Protein AF-A0A661ARE5-F1 (afdb_monomer_lite)

Sequence (111 aa):
MLNNGTSRHNSDESGGEKEEEMKLEDLLSLIGNAVDRLQRSVTLFSDSDRSAGLKELQHVVNEIDQYIAKIDQDPLLKIAGIDRDQIVSELEGVKHELTLVIDELTAASTG

Secondary structure (DSSP, 8-state):
--------------------------HHHHHHHHHHHHHHHHHHHHTT-HHHHHHHHHHHHHHHHHHHHHGGG-HHHHHHT--HHHHHHHHHHHHHHHHHHHHHHHHTT--

Foldseek 3Di:
DDDDDDDDDDDDPPPPPPPPVPPQLAPVVLVVLLVVLQVVLVVCVVVVVNVSSLVSLVVNLVSLVVCLVCVVSHVCCVVVVPDNVVVNVVSVVVSVVSVVVSVVSVVVVVD

Structure (mmCIF, N/CA/C/O backbone):
data_AF-A0A661ARE5-F1
#
_entry.id   AF-A0A661ARE5-F1
#
loop_
_atom_site.group_PDB
_atom_site.id
_atom_site.type_symbol
_atom_site.label_atom_id
_atom_site.label_alt_id
_atom_site.label_comp_id
_atom_site.label_asym_id
_atom_site.label_entity_id
_atom_site.label_seq_id
_atom_site.pdbx_PDB_ins_code
_atom_site.Cartn_x
_atom_site.Cartn_y
_atom_site.Cartn_z
_atom_site.occupancy
_atom_site.B_iso_or_equiv
_atom_site.auth_seq_id
_atom_site.auth_comp_id
_atom_site.auth_asym_id
_atom_site.auth_atom_id
_atom_site.pdbx_PDB_model_num
ATOM 1 N N . MET A 1 1 ? 50.222 17.499 57.519 1.00 37.78 1 MET A N 1
ATOM 2 C CA . MET A 1 1 ? 49.861 16.096 57.228 1.00 37.78 1 MET A CA 1
ATOM 3 C C . MET A 1 1 ? 48.346 15.997 57.264 1.00 37.78 1 MET A C 1
ATOM 5 O O . MET A 1 1 ? 47.809 16.344 58.300 1.00 37.78 1 MET A O 1
ATOM 9 N N . LEU A 1 2 ? 47.736 15.571 56.144 1.00 43.56 2 LEU A N 1
ATOM 10 C CA . LEU A 1 2 ? 46.394 14.966 55.986 1.00 43.56 2 LEU A CA 1
ATOM 11 C C . LEU A 1 2 ? 45.202 15.822 56.494 1.00 43.56 2 LEU A C 1
ATOM 13 O O . LEU A 1 2 ? 45.098 16.127 57.669 1.00 43.56 2 LEU A O 1
ATOM 17 N N . ASN A 1 3 ? 44.272 16.279 55.650 1.00 39.12 3 ASN A N 1
ATOM 18 C CA . ASN A 1 3 ? 43.295 15.410 54.994 1.00 39.12 3 ASN A CA 1
ATOM 19 C C . ASN A 1 3 ? 42.660 16.086 53.760 1.00 39.12 3 ASN A C 1
ATOM 21 O O . ASN A 1 3 ? 41.996 17.113 53.884 1.00 39.12 3 ASN A O 1
ATOM 25 N N . ASN A 1 4 ? 42.799 15.446 52.595 1.00 44.69 4 ASN A N 1
ATOM 26 C CA . ASN A 1 4 ? 41.886 15.599 51.462 1.00 44.69 4 ASN A CA 1
ATOM 27 C C . ASN A 1 4 ? 40.625 14.779 51.771 1.00 44.69 4 ASN A C 1
ATOM 29 O O . ASN A 1 4 ? 40.688 13.552 51.813 1.00 44.69 4 ASN A O 1
ATOM 33 N N . GLY A 1 5 ? 39.500 15.456 51.991 1.00 44.91 5 GLY A N 1
ATOM 34 C CA . GLY A 1 5 ? 38.180 14.850 52.156 1.00 44.91 5 GLY A CA 1
ATOM 35 C C . GLY A 1 5 ? 37.299 15.169 50.954 1.00 44.91 5 GLY A C 1
ATOM 36 O O . GLY A 1 5 ? 36.725 16.245 50.866 1.00 44.91 5 GLY A O 1
ATOM 37 N N . THR A 1 6 ? 37.268 14.224 50.022 1.00 44.31 6 THR A N 1
ATOM 38 C CA . THR A 1 6 ? 36.252 13.956 48.995 1.00 44.31 6 THR A CA 1
ATOM 39 C C . THR A 1 6 ? 34.906 14.681 49.152 1.00 44.31 6 THR A C 1
ATOM 41 O O . THR A 1 6 ? 34.077 14.320 49.987 1.00 44.31 6 THR A O 1
ATOM 44 N N . SER A 1 7 ? 34.636 15.629 48.246 1.00 46.12 7 SER A N 1
ATOM 45 C CA . SER A 1 7 ? 33.276 16.105 47.978 1.00 46.12 7 SER A CA 1
ATOM 46 C C . SER A 1 7 ? 32.536 15.042 47.167 1.00 46.12 7 SER A C 1
ATOM 48 O O . SER A 1 7 ? 32.811 14.832 45.986 1.00 46.12 7 SER A O 1
ATOM 50 N N . ARG A 1 8 ? 31.637 14.319 47.836 1.00 49.06 8 ARG A N 1
ATOM 51 C CA . ARG A 1 8 ? 30.588 13.519 47.205 1.00 49.06 8 ARG A CA 1
ATOM 52 C C . ARG A 1 8 ? 29.401 14.446 46.951 1.00 49.06 8 ARG A C 1
ATOM 54 O O . ARG A 1 8 ? 28.764 14.882 47.905 1.00 49.06 8 ARG A O 1
ATOM 61 N N . HIS A 1 9 ? 29.087 14.699 45.687 1.00 45.66 9 HIS A N 1
ATOM 62 C CA . HIS A 1 9 ? 27.711 14.941 45.271 1.00 45.66 9 HIS A CA 1
ATOM 63 C C . HIS A 1 9 ? 27.427 14.047 44.073 1.00 45.66 9 HIS A C 1
ATOM 65 O O . HIS A 1 9 ? 28.058 14.142 43.024 1.00 45.66 9 HIS A O 1
ATOM 71 N N . ASN A 1 10 ? 26.542 13.101 44.344 1.00 39.47 10 ASN A N 1
ATOM 72 C CA . ASN A 1 10 ? 25.904 12.220 43.395 1.00 39.47 10 ASN A CA 1
ATOM 73 C C . ASN A 1 10 ? 24.816 13.011 42.652 1.00 39.47 10 ASN A C 1
ATOM 75 O O . ASN A 1 10 ? 24.301 13.988 43.199 1.00 39.47 10 ASN A O 1
ATOM 79 N N . SER A 1 11 ? 24.421 12.471 41.500 1.00 46.00 11 SER A N 1
ATOM 80 C CA . SER A 1 11 ? 23.135 12.697 40.831 1.00 46.00 11 SER A CA 1
ATOM 81 C C . SER A 1 11 ? 23.030 13.957 39.966 1.00 46.00 11 SER A C 1
ATOM 83 O O . SER A 1 11 ? 22.711 15.037 40.440 1.00 46.00 11 SER A O 1
ATOM 85 N N . ASP A 1 12 ? 23.241 13.786 38.664 1.00 41.09 12 ASP A N 1
ATOM 86 C CA . ASP A 1 12 ? 22.076 13.638 37.789 1.00 41.09 12 ASP A CA 1
ATOM 87 C C . ASP A 1 12 ? 22.495 12.846 36.548 1.00 41.09 12 ASP A C 1
ATOM 89 O O . ASP A 1 12 ? 23.161 13.340 35.635 1.00 41.09 12 ASP A O 1
ATOM 93 N N . GLU A 1 13 ? 22.134 11.561 36.553 1.00 47.84 13 GLU A N 1
ATOM 94 C CA . GLU A 1 13 ? 21.910 10.820 35.321 1.00 47.84 13 GLU A CA 1
ATOM 95 C C . GLU A 1 13 ? 20.807 11.563 34.572 1.00 47.84 13 GLU A C 1
ATOM 97 O O . GLU A 1 13 ? 19.621 11.358 34.813 1.00 47.84 13 GLU A O 1
ATOM 102 N N . SER A 1 14 ? 21.193 12.438 33.645 1.00 45.66 14 SER A N 1
ATOM 103 C CA . SER A 1 14 ? 20.294 12.843 32.574 1.00 45.66 14 SER A CA 1
ATOM 104 C C . SER A 1 14 ? 20.176 11.638 31.642 1.00 45.66 14 SER A C 1
ATOM 106 O O . SER A 1 14 ? 20.840 11.533 30.610 1.00 45.66 14 SER A O 1
ATOM 108 N N . GLY A 1 15 ? 19.396 10.657 32.102 1.00 41.97 15 GLY A N 1
ATOM 109 C CA . GLY A 1 15 ? 18.797 9.645 31.263 1.00 41.97 15 GLY A CA 1
ATOM 110 C C . GLY A 1 15 ? 17.972 10.403 30.246 1.00 41.97 15 GLY A C 1
ATOM 111 O O . GLY A 1 15 ? 16.860 10.831 30.532 1.00 41.97 15 GLY A O 1
ATOM 112 N N . GLY A 1 16 ? 18.568 10.635 29.079 1.00 39.19 16 GLY A N 1
ATOM 113 C CA . GLY A 1 16 ? 17.815 10.940 27.884 1.00 39.19 16 GLY A CA 1
ATOM 114 C C . GLY A 1 16 ? 16.928 9.736 27.648 1.00 39.19 16 GLY A C 1
ATOM 115 O O . GLY A 1 16 ? 17.354 8.769 27.015 1.00 39.19 16 GLY A O 1
ATOM 116 N N . GLU A 1 17 ? 15.731 9.778 28.229 1.00 44.72 17 GLU A N 1
ATOM 117 C CA . GLU A 1 17 ? 14.583 9.054 27.734 1.00 44.72 17 GLU A CA 1
ATOM 118 C C . GLU A 1 17 ? 14.518 9.446 26.264 1.00 44.72 17 GLU A C 1
ATOM 120 O O . GLU A 1 17 ? 14.082 10.531 25.883 1.00 44.72 17 GLU A O 1
ATOM 125 N N . LYS A 1 18 ? 15.101 8.592 25.421 1.00 49.09 18 LYS A N 1
ATOM 126 C CA . LYS A 1 18 ? 14.686 8.518 24.040 1.00 49.09 18 LYS A CA 1
ATOM 127 C C . LYS A 1 18 ? 13.226 8.147 24.180 1.00 49.09 18 LYS A C 1
ATOM 129 O O . LYS A 1 18 ? 12.921 6.986 24.438 1.00 49.09 18 LYS A O 1
ATOM 134 N N . GLU A 1 19 ? 12.359 9.150 24.135 1.00 46.75 19 GLU A N 1
ATOM 135 C CA . GLU A 1 19 ? 10.987 8.949 23.730 1.00 46.75 19 GLU A CA 1
ATOM 136 C C . GLU A 1 19 ? 11.126 8.211 22.399 1.00 46.75 19 GLU A C 1
ATOM 138 O O . GLU A 1 19 ? 11.463 8.789 21.365 1.00 46.75 19 GLU A O 1
ATOM 143 N N . GLU A 1 20 ? 11.046 6.880 22.457 1.00 43.16 20 GLU A N 1
ATOM 144 C CA . GLU A 1 20 ? 10.685 6.085 21.306 1.00 43.16 20 GLU A CA 1
ATOM 145 C C . GLU A 1 20 ? 9.323 6.640 20.942 1.00 43.16 20 GLU A C 1
ATOM 147 O O . GLU A 1 20 ? 8.309 6.295 21.548 1.00 43.16 20 GLU A O 1
ATOM 152 N N . GLU A 1 21 ? 9.341 7.622 20.044 1.00 47.22 21 GLU A N 1
ATOM 153 C CA . GLU A 1 21 ? 8.170 8.149 19.389 1.00 47.22 21 GLU A CA 1
AT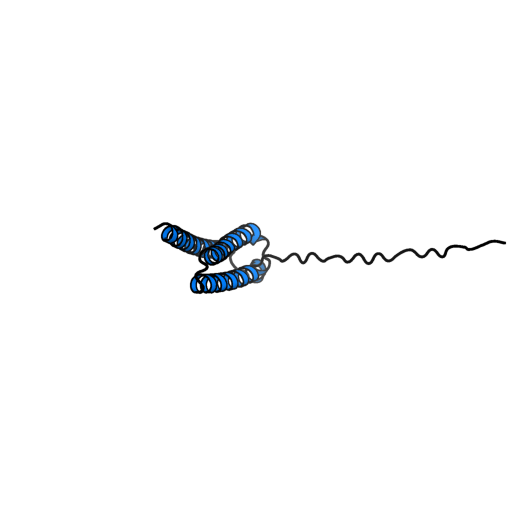OM 154 C C . GLU A 1 21 ? 7.543 6.916 18.744 1.00 47.22 21 GLU A C 1
ATOM 156 O O . GLU A 1 21 ? 7.984 6.444 17.692 1.00 47.22 21 GLU A O 1
ATOM 161 N N . MET A 1 22 ? 6.608 6.291 19.465 1.00 45.28 22 MET A N 1
ATOM 162 C CA . MET A 1 22 ? 5.768 5.237 18.941 1.00 45.28 22 MET A CA 1
ATOM 163 C C . MET A 1 22 ? 5.036 5.912 17.800 1.00 45.28 22 MET A C 1
ATOM 165 O O . MET A 1 22 ? 4.029 6.583 18.019 1.00 45.28 22 MET A O 1
ATOM 169 N N . LYS A 1 23 ? 5.602 5.804 16.593 1.00 59.12 23 LYS A N 1
ATOM 170 C CA . LYS A 1 23 ? 4.930 6.166 15.359 1.00 59.12 23 LYS A CA 1
ATOM 171 C C . LYS A 1 23 ? 3.686 5.310 15.336 1.00 59.12 23 LYS A C 1
ATOM 173 O O . LYS A 1 23 ? 3.741 4.127 15.005 1.00 59.12 23 LYS A O 1
ATOM 178 N N . LEU A 1 24 ? 2.594 5.899 15.796 1.00 58.41 24 LEU A N 1
ATOM 179 C CA . LEU A 1 24 ? 1.292 5.307 15.662 1.00 58.41 24 L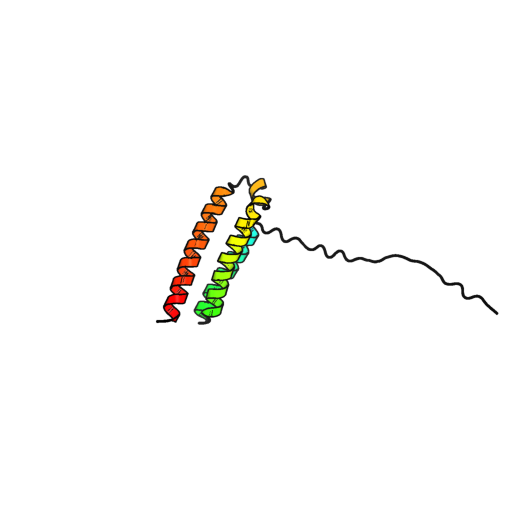EU A CA 1
ATOM 180 C C . LEU A 1 24 ? 1.089 5.149 14.159 1.00 58.41 24 LEU A C 1
ATOM 182 O O . LEU A 1 24 ? 1.103 6.129 13.419 1.00 58.41 24 LEU A O 1
ATOM 186 N N . GLU A 1 25 ? 1.006 3.907 13.702 1.00 77.38 25 GLU A N 1
ATOM 187 C CA . GLU A 1 25 ? 0.632 3.612 12.327 1.00 77.38 25 GLU A CA 1
ATOM 188 C C . GLU A 1 25 ? -0.855 3.950 12.192 1.00 77.38 25 GLU A C 1
ATOM 190 O O . GLU A 1 25 ? -1.723 3.139 12.503 1.00 77.38 25 GLU A O 1
ATOM 195 N N . ASP A 1 26 ? -1.135 5.195 11.820 1.00 90.62 26 ASP A N 1
ATOM 196 C CA . ASP A 1 26 ? -2.478 5.705 11.568 1.00 90.62 26 ASP A CA 1
ATOM 197 C C . ASP A 1 26 ? -2.793 5.738 10.061 1.00 90.62 26 ASP A C 1
ATOM 199 O O . ASP A 1 26 ? -1.894 5.696 9.211 1.00 90.62 26 ASP A O 1
ATOM 203 N N . LEU A 1 27 ? -4.083 5.823 9.724 1.00 93.38 27 LEU A N 1
ATOM 204 C CA . LEU A 1 27 ? -4.558 5.813 8.340 1.00 93.38 27 LEU A CA 1
ATOM 205 C C . LEU A 1 27 ? -3.935 6.918 7.475 1.00 93.38 27 LEU A C 1
ATOM 207 O O . LEU A 1 27 ? -3.644 6.697 6.301 1.00 93.38 27 LEU A O 1
ATOM 211 N N . LEU A 1 28 ? -3.735 8.118 8.026 1.00 93.75 28 LEU A N 1
ATOM 212 C CA . LEU A 1 28 ? -3.201 9.253 7.270 1.00 93.75 28 LEU A CA 1
ATOM 213 C C . LEU A 1 28 ? -1.715 9.055 6.976 1.00 93.75 28 LEU A C 1
ATOM 215 O O . LEU A 1 28 ? -1.268 9.339 5.863 1.00 93.75 28 LEU A O 1
ATOM 219 N N . SER A 1 29 ? -0.973 8.520 7.944 1.00 93.56 29 SER A N 1
ATOM 220 C CA . SER A 1 29 ? 0.421 8.117 7.777 1.00 93.56 29 SER A CA 1
ATOM 221 C C . SER A 1 29 ? 0.562 7.031 6.704 1.00 93.56 29 SER A C 1
ATOM 223 O O . SER A 1 29 ? 1.436 7.141 5.841 1.00 93.56 29 SER A O 1
ATOM 225 N N . LEU A 1 30 ? -0.325 6.025 6.693 1.00 95.38 30 LEU A N 1
ATOM 226 C CA . LEU A 1 30 ? -0.374 5.014 5.628 1.00 95.38 30 LEU A CA 1
ATOM 227 C C . LEU A 1 30 ? -0.607 5.658 4.256 1.00 95.38 30 LEU A C 1
ATOM 229 O O . LEU A 1 30 ? 0.146 5.392 3.322 1.00 95.38 30 LEU A O 1
ATOM 233 N N . ILE A 1 31 ? -1.625 6.516 4.134 1.00 95.00 31 ILE A N 1
ATOM 234 C CA . ILE A 1 31 ? -1.972 7.176 2.868 1.00 95.00 31 ILE A CA 1
ATOM 235 C C . ILE A 1 31 ? -0.797 8.015 2.355 1.00 95.00 31 ILE A C 1
ATOM 237 O O . ILE A 1 31 ? -0.440 7.913 1.181 1.00 95.00 31 ILE A O 1
ATOM 241 N N . GLY A 1 32 ? -0.177 8.819 3.222 1.00 96.19 32 GLY A N 1
ATOM 242 C CA . GLY A 1 32 ? 0.968 9.652 2.853 1.00 96.19 32 GLY A CA 1
ATOM 243 C C . GLY A 1 32 ? 2.141 8.823 2.332 1.00 96.19 32 GLY A C 1
ATOM 244 O O . GLY A 1 32 ? 2.639 9.077 1.235 1.00 96.19 32 GLY A O 1
ATOM 245 N N . ASN A 1 33 ? 2.527 7.778 3.071 1.00 95.62 33 ASN A N 1
ATOM 246 C CA . ASN A 1 33 ? 3.617 6.889 2.667 1.00 95.62 33 ASN A CA 1
ATOM 247 C C . ASN A 1 33 ? 3.302 6.163 1.352 1.00 95.62 33 ASN A C 1
ATOM 249 O O . ASN A 1 33 ? 4.158 6.091 0.469 1.00 95.62 33 ASN A O 1
ATOM 253 N N . ALA A 1 34 ? 2.070 5.675 1.189 1.00 96.94 34 ALA A N 1
ATOM 254 C CA . ALA A 1 34 ? 1.643 5.000 -0.028 1.00 96.94 34 ALA A CA 1
ATOM 255 C C . ALA A 1 34 ? 1.747 5.923 -1.250 1.00 96.94 34 ALA A C 1
ATOM 257 O O . ALA A 1 34 ? 2.330 5.536 -2.262 1.00 96.94 34 ALA A O 1
ATOM 258 N N . VAL A 1 35 ? 1.249 7.160 -1.155 1.00 97.69 35 VAL A N 1
ATOM 259 C CA . VAL A 1 35 ? 1.330 8.145 -2.245 1.00 97.69 35 VAL A CA 1
ATOM 260 C C . VAL A 1 35 ? 2.783 8.445 -2.616 1.00 97.69 35 VAL A C 1
ATOM 262 O O . VAL A 1 35 ? 3.128 8.397 -3.799 1.00 97.69 35 VAL A O 1
ATOM 265 N N . ASP A 1 36 ? 3.647 8.688 -1.629 1.00 98.06 36 ASP A N 1
ATOM 266 C CA . ASP A 1 36 ? 5.069 8.960 -1.860 1.00 98.06 36 ASP A CA 1
ATOM 267 C C . ASP A 1 36 ? 5.762 7.796 -2.582 1.00 98.06 36 ASP A C 1
ATOM 269 O O . ASP A 1 36 ? 6.541 7.997 -3.519 1.00 98.06 36 ASP A O 1
ATOM 273 N N . ARG A 1 37 ? 5.471 6.556 -2.177 1.00 97.88 37 ARG A N 1
ATOM 274 C CA . ARG A 1 37 ? 6.040 5.354 -2.799 1.00 97.88 37 ARG A CA 1
ATOM 275 C C . ARG A 1 37 ? 5.525 5.123 -4.208 1.00 97.88 37 ARG A C 1
ATOM 277 O O . ARG A 1 37 ? 6.318 4.794 -5.088 1.00 97.88 37 ARG A O 1
ATOM 284 N N . LEU A 1 38 ? 4.235 5.339 -4.453 1.00 97.69 38 LEU A N 1
ATOM 285 C CA . LEU A 1 38 ? 3.661 5.251 -5.796 1.00 97.69 38 LEU A CA 1
ATOM 286 C C . LEU A 1 38 ? 4.315 6.272 -6.738 1.00 97.69 38 LEU A C 1
ATOM 288 O O . LEU A 1 38 ? 4.718 5.922 -7.846 1.00 97.69 38 LEU A O 1
ATOM 292 N N . GLN A 1 39 ? 4.516 7.511 -6.282 1.00 97.94 39 GLN A N 1
ATOM 293 C CA . GLN A 1 39 ? 5.218 8.540 -7.060 1.00 97.94 39 GLN A CA 1
ATOM 294 C C . GLN A 1 39 ? 6.680 8.169 -7.351 1.00 97.94 39 GLN A C 1
ATOM 296 O O . GLN A 1 39 ? 7.159 8.342 -8.479 1.00 97.94 39 GLN A O 1
ATOM 301 N N . ARG A 1 40 ? 7.394 7.621 -6.359 1.00 97.94 40 ARG A N 1
ATOM 302 C CA . ARG A 1 40 ? 8.764 7.114 -6.551 1.00 97.94 40 ARG A CA 1
ATOM 303 C C . ARG A 1 40 ? 8.799 5.961 -7.539 1.00 97.94 40 ARG A C 1
ATOM 305 O O . ARG A 1 40 ? 9.644 5.964 -8.425 1.00 97.94 40 ARG A O 1
ATOM 312 N N . SER A 1 41 ? 7.864 5.023 -7.429 1.00 97.50 41 SER A N 1
ATOM 313 C CA . SER A 1 41 ? 7.750 3.887 -8.338 1.00 97.50 41 SER A CA 1
ATOM 314 C C . SER A 1 41 ? 7.605 4.342 -9.793 1.00 97.50 41 SER A C 1
ATOM 316 O O . SER A 1 41 ? 8.366 3.904 -10.653 1.00 97.50 41 SER A O 1
ATOM 318 N N . VAL A 1 42 ? 6.712 5.302 -10.062 1.00 96.06 42 VAL A N 1
ATOM 319 C CA . VAL A 1 42 ? 6.523 5.886 -11.402 1.00 96.06 42 VAL A CA 1
ATOM 320 C C . VAL A 1 42 ? 7.802 6.547 -11.924 1.00 96.06 42 VAL A C 1
ATOM 322 O O . VAL A 1 42 ? 8.165 6.355 -13.088 1.00 96.06 42 VAL A O 1
ATOM 325 N N . THR A 1 43 ? 8.508 7.296 -11.073 1.00 97.69 43 THR A N 1
ATOM 326 C CA . THR A 1 43 ? 9.802 7.900 -11.434 1.00 97.69 43 THR A CA 1
ATOM 327 C C . THR A 1 43 ? 10.830 6.823 -11.789 1.00 97.69 43 THR A C 1
ATOM 329 O O . THR A 1 43 ? 11.445 6.891 -12.847 1.00 97.69 43 THR A O 1
ATOM 332 N N . LEU A 1 44 ? 10.951 5.775 -10.973 1.00 97.62 44 LEU A N 1
ATOM 333 C CA . LEU A 1 44 ? 11.899 4.678 -11.190 1.00 97.62 44 LEU A CA 1
ATOM 334 C C . LEU A 1 44 ? 11.603 3.899 -12.478 1.00 97.62 44 LEU A C 1
ATOM 336 O O . LEU A 1 44 ? 12.526 3.579 -13.225 1.00 97.62 44 LEU A O 1
ATOM 340 N N . PHE A 1 45 ? 10.329 3.655 -12.799 1.00 94.50 45 PHE A N 1
ATOM 341 C CA . PHE A 1 45 ? 9.960 3.076 -14.094 1.00 94.50 45 PHE A CA 1
ATOM 342 C C . PHE A 1 45 ? 10.313 3.998 -15.267 1.00 94.50 45 PHE A C 1
ATOM 344 O O . PHE A 1 45 ? 10.773 3.509 -16.299 1.00 94.50 45 PHE A O 1
ATOM 351 N N . SER A 1 46 ? 10.143 5.313 -15.110 1.00 94.50 46 SER A N 1
ATOM 352 C CA . SER A 1 46 ? 10.525 6.303 -16.130 1.00 94.50 46 SER A CA 1
ATOM 353 C C . SER A 1 46 ? 12.041 6.334 -16.354 1.00 94.50 46 SER A C 1
ATOM 355 O O . SER A 1 46 ? 12.498 6.437 -17.491 1.00 94.50 46 SER A O 1
ATOM 357 N N . AS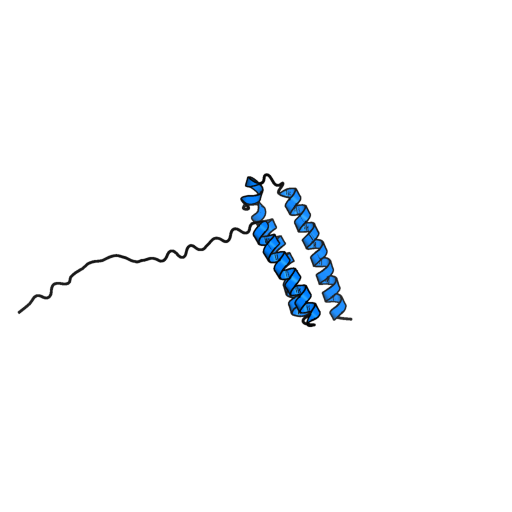P A 1 47 ? 12.814 6.135 -15.287 1.00 95.50 47 ASP A N 1
ATOM 358 C CA . ASP A 1 47 ? 14.277 6.037 -15.308 1.00 95.50 47 ASP A CA 1
ATOM 359 C C . ASP A 1 47 ? 14.783 4.641 -15.723 1.00 95.50 47 ASP A C 1
ATOM 361 O O . ASP A 1 47 ? 15.983 4.370 -15.701 1.00 95.50 47 ASP A O 1
ATOM 365 N N . SER A 1 48 ? 13.881 3.745 -16.147 1.00 92.50 48 SER A N 1
ATOM 366 C CA . SER A 1 48 ? 14.170 2.353 -16.525 1.00 92.50 48 SER A CA 1
ATOM 367 C C . SER A 1 48 ? 14.723 1.470 -15.393 1.00 92.50 48 SER A C 1
ATOM 369 O O . SER A 1 48 ? 15.166 0.348 -15.653 1.00 92.50 48 SER A O 1
ATOM 371 N N . ASP A 1 49 ? 14.639 1.902 -14.131 1.00 94.75 49 ASP A N 1
ATOM 372 C CA . ASP A 1 49 ? 14.933 1.073 -12.957 1.00 94.75 49 ASP A CA 1
ATOM 373 C C . ASP A 1 49 ? 13.682 0.306 -12.505 1.00 94.75 49 ASP A C 1
ATOM 375 O O . ASP A 1 49 ? 13.026 0.592 -11.498 1.00 94.75 49 ASP A O 1
ATOM 379 N N . ARG A 1 50 ? 13.340 -0.713 -13.297 1.00 92.38 50 ARG A N 1
ATOM 380 C CA . ARG A 1 50 ? 12.149 -1.544 -13.081 1.00 92.38 50 ARG A CA 1
ATOM 381 C C . ARG A 1 50 ? 12.153 -2.247 -11.722 1.00 92.38 50 ARG A C 1
ATOM 383 O O . ARG A 1 50 ? 11.108 -2.360 -11.088 1.00 92.38 50 ARG A O 1
ATOM 390 N N . SER A 1 51 ? 13.313 -2.745 -11.289 1.00 94.94 51 SER A N 1
ATOM 391 C CA . SER A 1 51 ? 13.446 -3.524 -10.051 1.00 94.94 51 SER A CA 1
ATOM 392 C C . SER A 1 51 ? 13.166 -2.656 -8.826 1.00 94.94 51 SER A C 1
ATOM 394 O O . SER A 1 51 ? 12.386 -3.042 -7.953 1.00 94.94 51 SER A O 1
ATOM 396 N N . ALA A 1 52 ? 13.740 -1.450 -8.787 1.00 96.00 52 ALA A N 1
ATOM 397 C CA . ALA A 1 52 ? 13.452 -0.499 -7.725 1.00 96.00 52 ALA A CA 1
ATOM 398 C C . ALA A 1 52 ? 11.988 -0.029 -7.771 1.00 96.00 52 ALA A C 1
ATOM 400 O O . ALA A 1 52 ? 11.342 0.038 -6.725 1.00 96.00 52 ALA A O 1
ATOM 401 N N . GLY A 1 53 ? 11.437 0.220 -8.967 1.00 97.06 53 GLY A N 1
ATOM 402 C CA . GLY A 1 53 ? 10.030 0.591 -9.141 1.00 97.06 53 GLY A CA 1
ATOM 403 C C . GLY A 1 53 ? 9.063 -0.455 -8.578 1.00 97.06 53 GLY A C 1
ATOM 404 O O . GLY A 1 53 ? 8.181 -0.115 -7.787 1.00 97.06 53 GLY A O 1
ATOM 405 N N . LEU A 1 54 ? 9.273 -1.735 -8.909 1.00 97.12 54 LEU A N 1
ATOM 406 C CA . LEU A 1 54 ? 8.509 -2.864 -8.362 1.00 97.12 54 LEU A CA 1
ATOM 407 C C . LEU A 1 54 ? 8.633 -2.962 -6.840 1.00 97.12 54 LEU A C 1
ATOM 409 O O . LEU A 1 54 ? 7.645 -3.207 -6.148 1.00 97.12 54 LEU A O 1
ATOM 413 N N . LYS A 1 55 ? 9.837 -2.741 -6.308 1.00 97.62 55 LYS A N 1
ATOM 414 C CA . LYS A 1 55 ? 10.078 -2.781 -4.866 1.00 97.62 55 LYS A CA 1
ATOM 415 C C . LYS A 1 55 ? 9.262 -1.724 -4.120 1.00 97.62 55 LYS A C 1
ATOM 417 O O . LYS A 1 55 ? 8.724 -2.032 -3.060 1.00 97.62 55 LYS A O 1
ATOM 422 N N . GLU A 1 56 ? 9.129 -0.515 -4.664 1.00 98.25 56 GLU A N 1
ATOM 423 C CA . GLU A 1 56 ? 8.276 0.519 -4.062 1.00 98.25 56 GLU A CA 1
ATOM 424 C C . GLU A 1 56 ? 6.792 0.123 -4.062 1.00 98.25 56 GLU A C 1
ATOM 426 O O . GLU A 1 56 ? 6.130 0.302 -3.042 1.00 98.25 56 GLU A O 1
ATOM 431 N N . LEU A 1 57 ? 6.279 -0.499 -5.133 1.00 97.88 57 LEU A N 1
ATOM 432 C CA . LEU A 1 57 ? 4.900 -1.018 -5.147 1.00 97.88 57 LEU A CA 1
ATOM 433 C C . LEU A 1 57 ? 4.696 -2.111 -4.088 1.00 97.88 57 LEU A C 1
ATOM 435 O O . LEU A 1 57 ? 3.710 -2.094 -3.352 1.00 97.88 57 LEU A O 1
ATOM 439 N N . GLN A 1 58 ? 5.654 -3.034 -3.964 1.00 97.94 58 GLN A N 1
ATOM 440 C CA . GLN A 1 58 ? 5.604 -4.097 -2.961 1.00 97.94 58 GLN A CA 1
ATOM 441 C C . GLN A 1 58 ? 5.625 -3.538 -1.532 1.00 97.94 58 GLN A C 1
ATOM 443 O O . GLN A 1 58 ? 4.989 -4.095 -0.637 1.00 97.94 58 GLN A O 1
ATOM 448 N N . HIS A 1 59 ? 6.341 -2.433 -1.303 1.00 97.94 59 HIS A N 1
ATOM 449 C CA . HIS A 1 59 ? 6.325 -1.753 -0.013 1.00 97.94 59 HIS A CA 1
ATOM 450 C C . HIS A 1 59 ? 4.933 -1.227 0.342 1.00 97.94 59 HIS A C 1
ATOM 452 O O . HIS A 1 59 ? 4.518 -1.428 1.478 1.00 97.94 59 HIS A O 1
ATOM 458 N N . VAL A 1 60 ? 4.194 -0.647 -0.610 1.00 98.00 60 VAL A N 1
ATOM 459 C CA . VAL A 1 60 ? 2.815 -0.183 -0.368 1.00 98.00 60 VAL A CA 1
ATOM 460 C C . VAL A 1 60 ? 1.903 -1.343 0.030 1.00 98.00 60 VAL A C 1
ATOM 462 O O . VAL A 1 60 ? 1.180 -1.245 1.017 1.00 98.00 60 VAL A O 1
ATOM 465 N N . VAL A 1 61 ? 1.977 -2.468 -0.688 1.00 98.25 61 VAL A N 1
ATOM 466 C CA . VAL A 1 61 ? 1.217 -3.688 -0.355 1.00 98.25 61 VAL A CA 1
ATOM 467 C C . VAL A 1 61 ? 1.503 -4.141 1.082 1.00 98.25 61 VAL A C 1
ATOM 469 O O . VAL A 1 61 ? 0.577 -4.398 1.849 1.00 98.25 61 VAL A O 1
ATOM 472 N N . ASN A 1 62 ? 2.779 -4.172 1.471 1.00 97.25 62 ASN A N 1
ATOM 473 C CA . ASN A 1 62 ? 3.182 -4.583 2.815 1.00 97.25 62 ASN A CA 1
ATOM 474 C C . ASN A 1 62 ? 2.728 -3.592 3.899 1.00 97.25 62 ASN A C 1
ATOM 476 O O . ASN A 1 62 ? 2.346 -4.016 4.986 1.00 97.25 62 ASN A O 1
ATOM 480 N N . GLU A 1 63 ? 2.779 -2.288 3.627 1.00 96.88 63 GLU A N 1
ATOM 481 C CA . GLU A 1 63 ? 2.313 -1.250 4.556 1.00 96.88 63 GLU A CA 1
ATOM 482 C C . GLU A 1 63 ? 0.796 -1.341 4.770 1.00 96.88 63 GLU A C 1
ATOM 484 O O . GLU A 1 63 ? 0.330 -1.218 5.903 1.00 96.88 63 GLU A O 1
ATOM 489 N N . ILE A 1 64 ? 0.030 -1.653 3.717 1.00 97.69 64 ILE A N 1
ATOM 490 C CA . ILE A 1 64 ? -1.408 -1.927 3.829 1.00 97.69 64 ILE A CA 1
ATOM 491 C C . ILE A 1 64 ? -1.663 -3.139 4.737 1.00 97.69 64 ILE A C 1
ATOM 493 O O . ILE A 1 64 ? -2.481 -3.050 5.653 1.00 97.69 64 ILE A O 1
ATOM 497 N N . ASP A 1 65 ? -0.958 -4.256 4.532 1.00 97.19 65 ASP A N 1
ATOM 498 C CA . ASP A 1 65 ? -1.118 -5.450 5.375 1.00 97.19 65 ASP A CA 1
ATOM 499 C C . ASP A 1 65 ? -0.765 -5.171 6.846 1.00 97.19 65 ASP A C 1
ATOM 501 O O . ASP A 1 65 ? -1.469 -5.613 7.758 1.00 97.19 65 ASP A O 1
ATOM 505 N N . GLN A 1 66 ? 0.304 -4.406 7.087 1.00 95.81 66 GLN A N 1
ATOM 506 C CA . GLN A 1 66 ? 0.719 -4.003 8.433 1.00 95.81 66 GLN A CA 1
ATOM 507 C C . GLN A 1 66 ? -0.336 -3.138 9.122 1.00 95.81 66 GLN A C 1
ATOM 509 O O . GLN A 1 66 ? -0.669 -3.396 10.282 1.00 95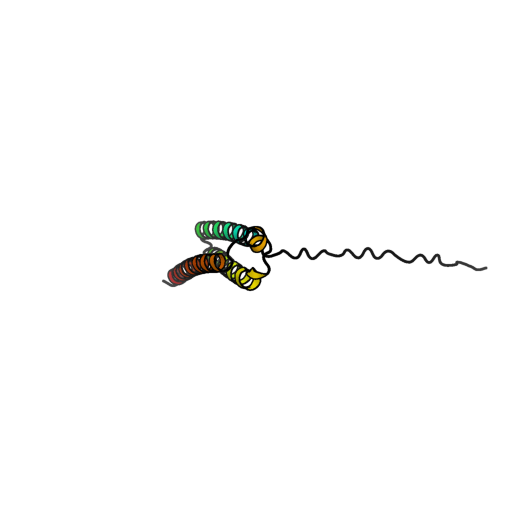.81 66 GLN A O 1
ATOM 514 N N . TYR A 1 67 ? -0.894 -2.163 8.405 1.00 95.94 67 TYR A N 1
ATOM 515 C CA . TYR A 1 67 ? -1.944 -1.306 8.936 1.00 95.94 67 TYR A CA 1
ATOM 516 C C . TYR A 1 67 ? -3.220 -2.097 9.238 1.00 95.94 67 TYR A C 1
ATOM 518 O O . TYR A 1 67 ? -3.741 -2.002 10.346 1.00 95.94 67 TYR A O 1
ATOM 526 N N . ILE A 1 68 ? -3.692 -2.947 8.316 1.00 96.19 68 ILE A N 1
ATOM 527 C CA . ILE A 1 68 ? -4.886 -3.785 8.538 1.00 96.19 68 ILE A CA 1
ATOM 528 C C . ILE A 1 68 ? -4.713 -4.664 9.786 1.00 96.19 68 ILE A C 1
ATOM 530 O O . ILE A 1 68 ? -5.644 -4.793 10.582 1.00 96.19 68 ILE A O 1
ATOM 534 N N . ALA A 1 69 ? -3.521 -5.229 10.003 1.00 95.56 69 ALA A N 1
ATOM 535 C CA . ALA A 1 69 ? 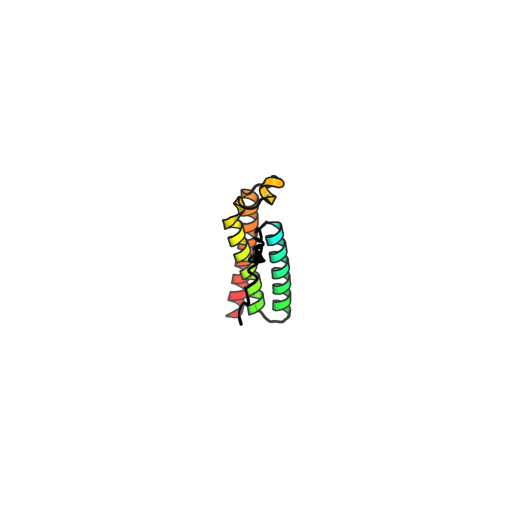-3.232 -6.052 11.178 1.00 95.56 69 ALA A CA 1
ATOM 536 C C . ALA A 1 69 ? -3.294 -5.278 12.509 1.00 95.56 69 ALA A C 1
ATOM 538 O O . ALA A 1 69 ? -3.480 -5.886 13.565 1.00 95.56 69 ALA A O 1
ATOM 539 N N . LYS A 1 70 ? -3.135 -3.950 12.476 1.00 94.12 70 LYS A N 1
ATOM 540 C CA . LYS A 1 70 ? -3.127 -3.074 13.657 1.00 94.12 70 LYS A CA 1
ATOM 541 C C . LYS A 1 70 ? -4.272 -2.064 13.674 1.00 94.12 70 LYS A C 1
ATOM 543 O O . LYS A 1 70 ? -4.301 -1.220 14.562 1.00 94.12 70 LYS A O 1
ATOM 548 N N . ILE A 1 71 ? -5.231 -2.161 12.757 1.00 93.75 71 ILE A N 1
ATOM 549 C CA . ILE A 1 71 ? -6.254 -1.131 12.527 1.00 93.75 71 ILE A CA 1
ATOM 550 C C . ILE A 1 71 ? -7.071 -0.778 13.781 1.00 93.75 71 ILE A C 1
ATOM 552 O O . ILE A 1 71 ? -7.434 0.375 13.988 1.00 93.75 71 ILE A O 1
ATOM 556 N N . ASP A 1 72 ? -7.284 -1.734 14.689 1.00 91.50 72 ASP A N 1
ATOM 557 C CA . ASP A 1 72 ? -8.016 -1.512 15.947 1.00 91.50 72 ASP A CA 1
ATOM 558 C C . ASP A 1 72 ? -7.268 -0.593 16.939 1.00 91.50 72 ASP A C 1
ATOM 560 O O . ASP A 1 72 ? -7.841 -0.090 17.921 1.00 91.50 72 ASP A O 1
ATOM 564 N N . GLN A 1 73 ? -5.975 -0.380 16.689 1.00 91.31 73 GLN A N 1
ATOM 565 C CA . GLN A 1 73 ? -5.092 0.508 17.437 1.00 91.31 73 GLN A CA 1
ATOM 566 C C . GLN A 1 73 ? -5.130 1.942 16.893 1.00 91.31 73 GLN A C 1
ATOM 568 O O . GLN A 1 73 ? -4.648 2.835 17.585 1.00 91.31 73 GLN A O 1
ATOM 573 N N . ASP A 1 74 ? -5.744 2.184 15.727 1.00 92.25 74 ASP A N 1
ATOM 574 C CA . ASP A 1 74 ? -5.838 3.513 15.125 1.00 92.25 74 ASP A CA 1
ATOM 575 C C . ASP A 1 74 ? -6.855 4.397 15.888 1.00 92.25 74 ASP A C 1
ATOM 577 O O . ASP A 1 74 ? -8.066 4.130 15.891 1.00 92.25 74 ASP A O 1
ATOM 581 N N . PRO A 1 75 ? -6.403 5.465 16.572 1.00 88.75 75 PRO A N 1
ATOM 582 C CA . PRO A 1 75 ? -7.282 6.374 17.289 1.00 88.75 75 PRO A CA 1
ATOM 583 C C . PRO A 1 75 ? -8.072 7.284 16.343 1.00 88.75 75 PRO A C 1
ATOM 585 O O . PRO A 1 75 ? -9.149 7.742 16.728 1.00 88.75 75 PRO A O 1
ATOM 588 N N . LEU A 1 76 ? -7.586 7.543 15.123 1.00 88.88 76 LEU A N 1
ATOM 589 C CA . LEU A 1 76 ? -8.259 8.415 14.161 1.00 88.88 76 LEU A CA 1
ATOM 590 C C . LEU A 1 76 ? -9.583 7.809 13.711 1.00 88.88 76 LEU A C 1
ATOM 592 O O . LEU A 1 76 ? -10.574 8.533 13.640 1.00 88.88 76 LEU A O 1
ATOM 596 N N . LEU A 1 77 ? -9.635 6.489 13.504 1.00 91.31 77 LEU A N 1
ATOM 597 C CA . LEU A 1 77 ? -10.883 5.802 13.154 1.00 91.31 77 LEU A CA 1
ATOM 598 C C . LEU A 1 77 ? -11.948 5.986 14.239 1.00 91.31 77 LEU A C 1
ATOM 600 O O . LEU A 1 77 ? -13.100 6.308 13.944 1.00 91.31 77 LEU A O 1
ATOM 604 N N . LYS A 1 78 ? -11.544 5.865 15.510 1.00 86.88 78 LYS A N 1
ATOM 605 C CA . LYS A 1 78 ? -12.435 6.043 16.668 1.00 86.88 78 LYS A CA 1
ATOM 606 C C . LYS A 1 78 ? -12.926 7.482 16.791 1.00 86.88 78 LYS A C 1
ATOM 608 O O . LYS A 1 78 ? -14.103 7.698 17.061 1.00 86.88 78 LYS A O 1
ATOM 613 N N . ILE A 1 79 ? -12.038 8.459 16.603 1.00 90.50 79 ILE A N 1
ATOM 614 C CA . ILE A 1 79 ? -12.364 9.887 16.736 1.00 90.50 79 ILE A CA 1
ATOM 615 C C . ILE A 1 79 ? -13.269 10.355 15.594 1.00 90.50 79 ILE A C 1
ATOM 617 O O . ILE A 1 79 ? -14.224 11.092 15.830 1.00 90.50 79 ILE A O 1
ATOM 621 N N . ALA A 1 80 ? -12.978 9.933 14.365 1.00 89.06 80 ALA A N 1
ATOM 622 C CA . ALA A 1 80 ? -13.727 10.334 13.181 1.00 89.06 80 ALA A CA 1
ATOM 623 C C . ALA A 1 80 ? -15.033 9.542 12.991 1.00 89.06 80 ALA A C 1
ATOM 625 O O . ALA A 1 80 ? -15.836 9.900 12.133 1.00 89.06 80 ALA A O 1
ATOM 626 N N . GLY A 1 81 ? -15.256 8.483 13.780 1.00 89.50 81 GLY A N 1
ATOM 627 C CA . GLY A 1 81 ? -16.413 7.601 13.622 1.00 89.50 81 GLY A CA 1
ATOM 628 C C . GLY A 1 81 ? -16.411 6.870 12.278 1.00 89.50 81 GLY A C 1
ATOM 629 O O . GLY A 1 81 ? -17.474 6.647 11.704 1.00 89.50 81 GLY A O 1
ATOM 630 N N . ILE A 1 82 ? -15.222 6.556 11.759 1.00 90.88 82 ILE A N 1
ATOM 631 C CA . ILE A 1 82 ? -15.046 5.852 10.487 1.00 90.88 82 ILE A CA 1
ATOM 632 C C . ILE A 1 82 ? -15.245 4.355 10.722 1.00 90.88 82 ILE A C 1
ATOM 634 O O . ILE A 1 82 ? -14.729 3.796 11.692 1.00 90.88 82 ILE A O 1
ATOM 638 N N . ASP A 1 83 ? -15.982 3.705 9.822 1.00 93.75 83 ASP A N 1
ATOM 639 C CA . ASP A 1 83 ? -16.200 2.264 9.875 1.00 93.75 83 ASP A CA 1
ATOM 640 C C . ASP A 1 83 ? -14.916 1.507 9.506 1.00 93.75 83 ASP A C 1
ATOM 642 O O . ASP A 1 83 ? -14.407 1.586 8.386 1.00 93.75 83 ASP A O 1
ATOM 646 N N . ARG A 1 84 ? -14.403 0.749 10.476 1.00 93.62 84 ARG A N 1
ATOM 647 C CA . ARG A 1 84 ? -13.209 -0.084 10.343 1.00 93.62 84 ARG A CA 1
ATOM 648 C C . ARG A 1 84 ? -13.357 -1.109 9.222 1.00 93.62 84 ARG A C 1
ATOM 650 O O . ARG A 1 84 ? -12.406 -1.308 8.470 1.00 93.62 84 ARG A O 1
ATOM 657 N N . ASP A 1 85 ? -14.512 -1.755 9.095 1.00 95.25 85 ASP A N 1
ATOM 658 C CA . ASP A 1 85 ? -14.699 -2.820 8.104 1.00 95.25 85 ASP A CA 1
ATOM 659 C C . ASP A 1 85 ? -14.772 -2.253 6.687 1.00 95.25 85 ASP A C 1
ATOM 661 O O . ASP A 1 85 ? -14.241 -2.854 5.750 1.00 95.25 85 ASP A O 1
ATOM 665 N N . GLN A 1 86 ? -15.334 -1.051 6.543 1.00 95.81 86 GLN A N 1
ATOM 666 C CA . GLN A 1 86 ? -15.280 -0.311 5.288 1.00 95.81 86 GLN A CA 1
ATOM 667 C C . GLN A 1 86 ? -13.829 0.003 4.893 1.00 95.81 86 GLN A C 1
ATOM 669 O O . GLN A 1 86 ? -13.434 -0.289 3.766 1.00 95.81 86 GLN A O 1
ATOM 674 N N . ILE A 1 87 ? -13.018 0.534 5.816 1.00 96.19 87 ILE A N 1
ATOM 675 C CA . ILE A 1 87 ? -11.609 0.854 5.537 1.00 96.19 87 ILE A CA 1
ATOM 676 C C . ILE A 1 87 ? -10.809 -0.398 5.177 1.00 96.19 87 ILE A C 1
ATOM 678 O O . ILE A 1 87 ? -10.040 -0.364 4.219 1.00 96.19 87 ILE A O 1
ATOM 682 N N . VAL A 1 88 ? -11.005 -1.517 5.882 1.00 97.25 88 VAL A N 1
ATOM 683 C CA . VAL A 1 88 ? -10.348 -2.780 5.508 1.00 97.25 88 VAL A CA 1
ATOM 684 C C . VAL A 1 88 ? -10.742 -3.201 4.098 1.00 97.25 88 VAL A C 1
ATOM 686 O O . VAL A 1 88 ? -9.859 -3.514 3.305 1.00 97.25 88 VAL A O 1
ATOM 689 N N . SER A 1 89 ? -12.032 -3.157 3.756 1.00 97.94 89 SER A N 1
ATOM 690 C CA . SER A 1 89 ? -12.491 -3.528 2.415 1.00 97.94 89 SER A CA 1
ATOM 691 C C . SER A 1 89 ? -11.888 -2.640 1.321 1.00 97.94 89 SER A C 1
ATOM 693 O O . SER A 1 89 ? -11.521 -3.146 0.261 1.00 97.94 89 SER A O 1
ATOM 695 N N . GLU A 1 90 ? -11.789 -1.329 1.549 1.00 97.44 90 GLU A N 1
ATOM 696 C CA . GLU A 1 90 ? -11.192 -0.394 0.589 1.00 97.44 90 GLU A CA 1
ATOM 697 C C . GLU A 1 90 ? -9.686 -0.649 0.424 1.00 97.44 90 GLU A C 1
ATOM 699 O O . GLU A 1 90 ? -9.184 -0.739 -0.699 1.00 97.44 90 GLU A O 1
ATOM 704 N N . LEU A 1 91 ? -8.966 -0.849 1.531 1.00 97.81 91 LEU A N 1
ATOM 705 C CA . LEU A 1 91 ? -7.533 -1.139 1.520 1.00 97.81 91 LEU A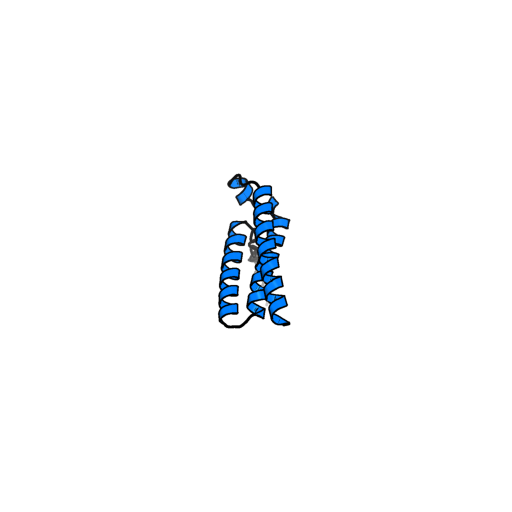 CA 1
ATOM 706 C C . LEU A 1 91 ? -7.206 -2.495 0.882 1.00 97.81 91 LEU A C 1
ATOM 708 O O . LEU A 1 91 ? -6.234 -2.602 0.133 1.00 97.81 91 LEU A O 1
ATOM 712 N N . GLU A 1 92 ? -8.014 -3.526 1.129 1.00 98.12 92 GLU A N 1
ATOM 713 C CA . GLU A 1 92 ? -7.879 -4.821 0.459 1.00 98.12 92 GLU A CA 1
ATOM 714 C C . GLU A 1 92 ? -8.100 -4.707 -1.053 1.00 98.12 92 GLU A C 1
ATOM 716 O O . GLU A 1 92 ? -7.378 -5.350 -1.818 1.00 98.12 92 GLU A O 1
ATOM 721 N N . GLY A 1 93 ? -9.034 -3.855 -1.488 1.00 98.06 93 GLY A N 1
ATOM 722 C CA . GLY A 1 93 ? -9.246 -3.539 -2.901 1.00 98.06 93 GLY A CA 1
ATOM 723 C C . GLY A 1 93 ? -8.004 -2.926 -3.549 1.00 98.06 93 GLY A C 1
ATOM 724 O O . GLY A 1 93 ? -7.498 -3.455 -4.538 1.00 98.06 93 GLY A O 1
ATOM 725 N N . VAL A 1 94 ? -7.448 -1.873 -2.943 1.00 97.00 94 VAL A N 1
ATOM 726 C CA . VAL A 1 94 ? -6.211 -1.228 -3.427 1.00 97.00 94 VAL A CA 1
ATOM 727 C C . VAL A 1 94 ? -5.045 -2.217 -3.452 1.00 97.00 94 VAL A C 1
ATOM 729 O O . VAL A 1 94 ? -4.298 -2.285 -4.429 1.00 97.00 94 VAL A O 1
ATOM 732 N N . LYS A 1 95 ? -4.897 -3.024 -2.397 1.00 97.75 95 LYS A N 1
ATOM 733 C CA . LYS A 1 95 ? -3.868 -4.065 -2.322 1.00 97.75 95 LYS A CA 1
ATOM 734 C C . LYS A 1 95 ? -3.996 -5.063 -3.469 1.00 97.75 95 LYS A C 1
ATOM 736 O O . LYS A 1 95 ? -2.989 -5.429 -4.078 1.00 97.75 95 LYS A O 1
ATOM 741 N N . HIS A 1 96 ? -5.216 -5.509 -3.761 1.00 98.12 96 HIS A N 1
ATOM 742 C CA . HIS A 1 96 ? -5.478 -6.448 -4.843 1.00 98.12 96 HIS A CA 1
ATOM 743 C C . HIS A 1 96 ? -5.076 -5.863 -6.201 1.00 98.12 96 HIS A C 1
ATOM 745 O O . HIS A 1 96 ? -4.332 -6.507 -6.939 1.00 98.12 96 HIS A O 1
ATOM 751 N N . GLU A 1 97 ? -5.486 -4.628 -6.496 1.00 97.69 97 GLU A N 1
ATOM 752 C CA . GLU A 1 97 ? -5.122 -3.941 -7.740 1.00 97.69 97 GLU A CA 1
ATOM 753 C C . GLU A 1 97 ? -3.604 -3.774 -7.885 1.00 97.69 97 GLU A C 1
ATOM 755 O O . GLU A 1 97 ? -3.040 -4.106 -8.928 1.00 97.69 97 GLU A O 1
ATOM 760 N N . LEU A 1 98 ? -2.915 -3.337 -6.826 1.00 96.94 98 LEU A N 1
ATOM 761 C CA . LEU A 1 98 ? -1.456 -3.213 -6.840 1.00 96.94 98 LEU A CA 1
ATOM 762 C C . LEU A 1 98 ? -0.756 -4.559 -7.036 1.00 96.94 98 LEU A C 1
ATOM 764 O O . LEU A 1 98 ? 0.237 -4.625 -7.757 1.00 96.94 98 LEU A O 1
ATOM 768 N N . THR A 1 99 ? -1.277 -5.632 -6.439 1.00 97.69 99 THR A N 1
ATOM 769 C CA . THR A 1 99 ? -0.727 -6.983 -6.626 1.00 97.69 99 THR A CA 1
ATOM 770 C C . THR A 1 99 ? -0.829 -7.416 -8.088 1.00 97.69 99 THR A C 1
ATOM 772 O O . THR A 1 99 ? 0.157 -7.888 -8.646 1.00 97.69 99 THR A O 1
ATOM 775 N N . LEU A 1 100 ? -1.971 -7.173 -8.744 1.00 97.62 100 LEU A N 1
ATOM 776 C CA . LEU A 1 100 ? -2.138 -7.472 -10.170 1.00 97.62 100 LEU A CA 1
ATOM 777 C C . LEU A 1 100 ? -1.146 -6.695 -11.045 1.00 97.62 100 LEU A C 1
ATOM 779 O O . LEU A 1 100 ? -0.546 -7.269 -11.953 1.00 97.62 100 LEU A O 1
ATOM 783 N N . VAL A 1 101 ? -0.934 -5.409 -10.751 1.00 95.38 101 VAL A N 1
ATOM 784 C CA . VAL A 1 101 ? 0.047 -4.579 -11.467 1.00 95.38 101 VAL A CA 1
ATOM 785 C C . VAL A 1 101 ? 1.468 -5.115 -11.272 1.00 95.38 101 VAL A C 1
ATOM 787 O O . VAL A 1 101 ? 2.226 -5.212 -12.237 1.00 95.38 101 VAL A O 1
ATOM 790 N N . ILE A 1 102 ? 1.843 -5.490 -10.046 1.00 96.25 102 ILE A N 1
ATOM 791 C CA . ILE A 1 102 ? 3.153 -6.090 -9.750 1.00 96.25 102 ILE A CA 1
ATOM 792 C C . ILE A 1 102 ? 3.336 -7.397 -10.528 1.00 96.25 102 ILE A C 1
ATOM 794 O O . ILE A 1 102 ? 4.395 -7.599 -11.129 1.00 96.25 102 ILE A O 1
ATOM 798 N N . ASP A 1 103 ? 2.322 -8.261 -10.551 1.00 96.19 103 ASP A N 1
ATOM 799 C CA . ASP A 1 103 ? 2.363 -9.544 -11.254 1.00 96.19 103 ASP A CA 1
ATOM 800 C C . ASP A 1 103 ? 2.537 -9.347 -12.766 1.00 96.19 103 ASP A C 1
ATOM 802 O O . ASP A 1 103 ? 3.425 -9.952 -13.375 1.00 96.19 103 ASP A O 1
ATOM 806 N N . GLU A 1 104 ? 1.757 -8.448 -13.375 1.00 94.75 104 GLU A N 1
ATOM 807 C CA . GLU A 1 104 ? 1.853 -8.118 -14.802 1.00 94.75 104 GLU A CA 1
ATOM 808 C C . GLU A 1 104 ? 3.234 -7.548 -15.154 1.00 94.75 104 GLU A C 1
ATOM 810 O O . GLU A 1 104 ? 3.895 -7.987 -16.103 1.00 94.75 104 GLU A O 1
ATOM 815 N N . LEU A 1 105 ? 3.724 -6.606 -14.347 1.00 91.69 105 LEU A N 1
ATOM 816 C CA . LEU A 1 105 ? 5.039 -6.011 -14.540 1.00 91.69 105 LEU A CA 1
ATOM 817 C C . LEU A 1 105 ? 6.174 -7.007 -14.261 1.00 91.69 105 LEU A C 1
ATOM 819 O O . LEU A 1 105 ? 7.261 -6.870 -14.826 1.00 91.69 105 LEU A O 1
ATOM 823 N N . THR A 1 106 ? 5.967 -8.027 -13.444 1.00 91.62 106 THR A N 1
ATOM 824 C CA . THR A 1 106 ? 6.970 -9.077 -13.245 1.00 91.62 106 THR A CA 1
ATOM 825 C C . THR A 1 106 ? 6.986 -10.030 -14.441 1.00 91.62 106 THR A C 1
ATOM 827 O O . THR A 1 106 ? 8.055 -10.299 -14.993 1.00 91.62 106 THR A O 1
ATOM 830 N N . ALA A 1 107 ? 5.815 -10.459 -14.917 1.00 89.69 107 ALA A N 1
ATOM 831 C CA . ALA A 1 107 ? 5.672 -11.354 -16.065 1.00 89.69 107 ALA A CA 1
ATOM 832 C C . ALA A 1 107 ? 6.199 -10.742 -17.374 1.00 89.69 107 ALA A C 1
ATOM 834 O O . ALA A 1 107 ? 6.874 -11.413 -18.148 1.00 89.69 107 ALA A O 1
ATOM 835 N N . ALA A 1 108 ? 5.981 -9.447 -17.604 1.00 81.38 108 ALA A N 1
ATOM 836 C CA . ALA A 1 108 ? 6.508 -8.756 -18.783 1.00 81.38 108 ALA A CA 1
ATOM 837 C C . ALA A 1 108 ? 8.048 -8.603 -18.790 1.00 81.38 108 ALA A C 1
ATOM 839 O O . ALA A 1 108 ? 8.601 -8.104 -19.765 1.00 81.38 108 ALA A O 1
ATOM 840 N N . SER A 1 109 ? 8.750 -9.005 -17.723 1.00 65.38 109 SER A N 1
ATOM 841 C CA . SER A 1 109 ? 10.222 -8.989 -17.654 1.00 65.38 109 SER A CA 1
ATOM 842 C C . SER A 1 109 ? 10.870 -10.310 -18.077 1.00 65.38 109 SER A C 1
ATOM 844 O O . SER A 1 109 ? 12.086 -10.360 -18.248 1.00 65.38 109 SER A O 1
ATOM 846 N N . THR A 1 110 ? 10.089 -11.387 -18.194 1.00 59.75 110 THR A N 1
ATOM 847 C CA . THR A 1 110 ? 10.576 -12.731 -18.546 1.00 59.75 110 THR A CA 1
ATOM 848 C C . THR A 1 110 ? 10.256 -13.137 -19.988 1.00 59.75 110 THR A C 1
ATOM 850 O O . THR A 1 110 ? 10.635 -14.239 -20.392 1.00 59.75 110 THR A O 1
ATOM 853 N N . GLY A 1 111 ? 9.578 -12.266 -20.746 1.00 46.75 111 GLY A N 1
ATOM 854 C CA . GLY A 1 111 ? 9.198 -12.453 -22.152 1.00 46.75 111 GLY A CA 1
ATOM 855 C C . GLY A 1 111 ? 10.119 -11.768 -23.151 1.00 46.75 111 GLY A C 1
ATOM 856 O O . GLY A 1 111 ? 10.768 -10.765 -22.779 1.00 46.75 111 GLY A O 1
#

Radius of gyration: 24.51 Å; chains: 1; bounding box: 66×29×79 Å

pLDDT: mean 83.18, std 21.16, range [37.78, 98.25]